Protein AF-A0A9N6Z1G7-F1 (afdb_monomer_lite)

Secondary structure (DSSP, 8-state):
--TTTSS------EEEEE---HHHHHHHHHH-GGGGGG-S-EEEEEE-TT-S-EEEEEE-HHHHHHHTT-S-GGGHHHHHHHHHHHHHHHHHHHHHHHHHTT-

Foldseek 3Di:
DCAPPPPDRPDWDKDKDFDADVVLCVLLVVQPVVLVVLDDKIKMWTDDPPDPDIDIDTDHSLVVCQVVVVTDPVCNVSSVVSVVVVVVVVVVVVVVCVVPVVD

Sequence (103 aa):
MVEGMLGHDDVERTALIVVCHPEIAYDALGIDPTLAGMLPCTTIVYEREGDDRVHVHHVSATKAIRDLGCAPSESSADVEALVEKTGELMTVVWENIEEHGSE

Radius of gyration: 16.68 Å; chains: 1; bounding box: 37×35×43 Å

Structure (mmCIF, N/CA/C/O backbone):
data_AF-A0A9N6Z1G7-F1
#
_entry.id   AF-A0A9N6Z1G7-F1
#
loop_
_atom_site.group_PDB
_atom_site.id
_atom_site.type_symbol
_atom_site.label_atom_id
_atom_sit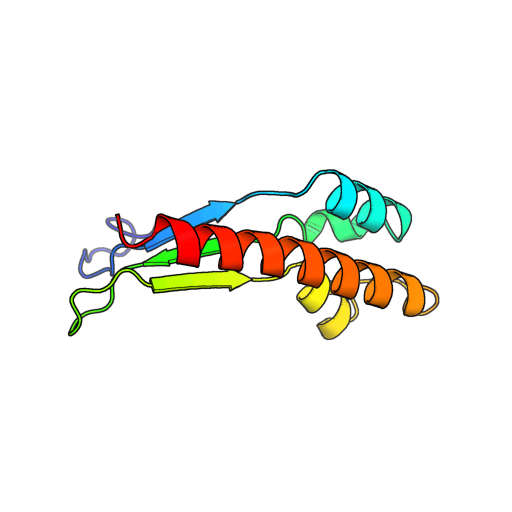e.label_alt_id
_atom_site.label_comp_id
_atom_site.label_asym_id
_atom_site.label_entity_id
_atom_site.label_seq_id
_atom_site.pdbx_PDB_ins_code
_atom_site.Cartn_x
_atom_site.Cartn_y
_atom_site.Cartn_z
_atom_site.occupancy
_atom_site.B_iso_or_equiv
_atom_site.auth_seq_id
_atom_site.auth_comp_id
_atom_site.auth_asym_id
_atom_site.auth_atom_id
_atom_site.pdbx_PDB_model_num
ATOM 1 N N . MET A 1 1 ? -9.187 -9.438 14.682 1.00 65.31 1 MET A N 1
ATOM 2 C CA . MET A 1 1 ? -8.343 -10.337 13.850 1.00 65.31 1 MET A CA 1
ATOM 3 C C . MET A 1 1 ? -7.952 -11.628 14.562 1.00 65.31 1 MET A C 1
ATOM 5 O O . MET A 1 1 ? -7.932 -12.654 13.899 1.00 65.31 1 MET A O 1
ATOM 9 N N . VAL A 1 2 ? -7.647 -11.597 15.865 1.00 80.31 2 VAL A N 1
ATOM 10 C CA . VAL A 1 2 ? -7.180 -12.782 16.620 1.00 80.31 2 VAL A CA 1
ATOM 11 C C . VAL A 1 2 ? -7.988 -13.067 17.898 1.00 80.31 2 VAL A C 1
ATOM 13 O O . VAL A 1 2 ? -7.639 -13.966 18.657 1.00 80.31 2 VAL A O 1
ATOM 16 N N . GLU A 1 3 ? -9.072 -12.319 18.124 1.00 78.50 3 GLU A N 1
ATOM 17 C CA . GLU A 1 3 ? -10.014 -12.533 19.234 1.00 78.50 3 GLU A CA 1
ATOM 18 C C . GLU A 1 3 ? -10.555 -13.970 19.211 1.00 78.50 3 GLU A C 1
ATOM 20 O O . GLU A 1 3 ? -10.847 -14.513 18.139 1.00 78.50 3 GLU A O 1
ATOM 25 N N . GLY A 1 4 ? -10.611 -14.616 20.378 1.00 80.75 4 GLY A N 1
ATOM 26 C CA . GLY A 1 4 ? -11.001 -16.018 20.516 1.00 80.75 4 GLY A CA 1
ATOM 27 C C . GLY A 1 4 ? -10.004 -17.055 19.973 1.00 80.75 4 GLY A C 1
ATOM 28 O O . GLY A 1 4 ? -10.225 -18.250 20.163 1.00 80.75 4 GLY A O 1
ATOM 29 N N . MET A 1 5 ? -8.902 -16.655 19.322 1.00 86.62 5 MET A N 1
ATOM 30 C CA . MET A 1 5 ? -7.911 -17.599 18.771 1.00 86.62 5 MET A CA 1
ATOM 31 C C . MET A 1 5 ? -6.785 -17.942 19.753 1.00 86.62 5 MET A C 1
ATOM 33 O O . MET A 1 5 ? -6.179 -19.006 19.635 1.00 86.62 5 MET A O 1
ATOM 37 N N . LEU A 1 6 ? -6.497 -17.058 20.712 1.00 84.81 6 LEU A N 1
ATOM 38 C CA . LEU A 1 6 ? -5.334 -17.163 21.607 1.00 84.81 6 LEU A CA 1
ATOM 39 C C . LEU A 1 6 ? -5.694 -17.526 23.058 1.00 84.81 6 LEU A C 1
ATOM 41 O O . LEU A 1 6 ? -4.816 -17.595 23.913 1.00 84.81 6 LEU A O 1
ATOM 45 N N . GLY A 1 7 ? -6.972 -17.802 23.341 1.00 83.25 7 GLY A N 1
ATOM 46 C CA . GLY A 1 7 ? -7.445 -18.140 24.690 1.00 83.25 7 GLY A CA 1
ATOM 47 C C . GLY A 1 7 ? -7.545 -16.942 25.642 1.00 83.25 7 GLY A C 1
ATOM 48 O O . GLY A 1 7 ? -7.692 -17.137 26.847 1.00 83.25 7 GLY A O 1
ATOM 49 N N . HIS A 1 8 ? -7.466 -15.726 25.101 1.00 81.75 8 HIS A N 1
ATOM 50 C CA . HIS A 1 8 ? -7.725 -14.462 25.775 1.00 81.75 8 HIS A CA 1
ATOM 51 C C . HIS A 1 8 ? -8.359 -13.486 24.774 1.00 81.75 8 HIS A C 1
ATOM 53 O O . HIS A 1 8 ? -8.118 -13.587 23.567 1.00 81.75 8 HIS A O 1
ATOM 59 N N . ASP A 1 9 ? -9.172 -12.569 25.292 1.00 78.31 9 ASP A N 1
ATOM 60 C CA . ASP A 1 9 ? -9.969 -11.630 24.493 1.00 78.31 9 ASP A CA 1
ATOM 61 C C . ASP A 1 9 ? -9.608 -10.162 24.792 1.00 78.31 9 ASP A C 1
ATOM 63 O O . ASP A 1 9 ? -10.306 -9.244 24.370 1.00 78.31 9 ASP A O 1
ATOM 67 N N . ASP A 1 10 ? -8.497 -9.910 25.494 1.00 80.88 10 ASP A N 1
ATOM 68 C CA . ASP A 1 10 ? -7.896 -8.578 25.640 1.00 80.88 10 ASP A CA 1
ATOM 69 C C . ASP A 1 10 ? -7.124 -8.200 24.369 1.00 80.88 10 ASP A C 1
ATOM 71 O O . ASP A 1 10 ? -5.902 -8.094 24.347 1.00 80.88 10 ASP A O 1
ATOM 75 N N . VAL A 1 11 ? -7.850 -8.043 23.266 1.00 82.69 11 VAL A N 1
ATOM 76 C CA . VAL A 1 11 ? -7.277 -7.594 21.996 1.00 82.69 11 VAL A CA 1
ATOM 77 C C . VAL A 1 11 ? -7.890 -6.269 21.592 1.00 82.69 11 VAL A C 1
ATOM 79 O O . VAL A 1 11 ? -9.114 -6.136 21.544 1.00 82.69 11 VAL A O 1
ATOM 82 N N . GLU A 1 12 ? -7.054 -5.291 21.245 1.00 85.00 12 GLU A N 1
ATOM 83 C CA . GLU A 1 12 ? -7.544 -4.011 20.755 1.00 85.00 12 GLU A CA 1
ATOM 84 C C . GLU A 1 12 ? -8.355 -4.185 19.468 1.00 85.00 12 GLU A C 1
ATOM 86 O O . GLU A 1 12 ? -7.968 -4.895 18.525 1.00 85.00 12 GLU A O 1
ATOM 91 N N . ARG A 1 13 ? -9.494 -3.483 19.408 1.00 88.44 13 ARG A N 1
ATOM 92 C CA . ARG A 1 13 ? -10.363 -3.495 18.234 1.00 88.44 13 ARG A CA 1
ATOM 93 C C . ARG A 1 13 ? -9.580 -2.979 17.038 1.00 88.44 13 ARG A C 1
ATOM 95 O O . ARG A 1 13 ? -9.207 -1.812 16.979 1.00 88.44 13 ARG A O 1
ATOM 102 N N . THR A 1 14 ? -9.346 -3.877 16.089 1.00 91.75 14 THR A N 1
ATOM 103 C CA . THR A 1 14 ? -8.537 -3.620 14.900 1.00 91.75 14 THR A CA 1
ATOM 104 C C . THR A 1 14 ? -9.214 -4.225 13.679 1.00 91.75 14 THR A C 1
ATOM 106 O O . THR A 1 14 ? -9.484 -5.432 13.638 1.00 91.75 14 THR A O 1
ATOM 109 N N . ALA A 1 15 ? -9.431 -3.396 12.663 1.00 93.12 15 ALA A N 1
ATOM 110 C CA . ALA A 1 15 ? -9.884 -3.788 11.339 1.00 93.12 15 ALA A CA 1
ATOM 111 C C . ALA A 1 15 ? -8.753 -3.620 10.314 1.00 93.12 15 ALA A C 1
ATOM 113 O O . ALA A 1 15 ? -7.999 -2.649 10.361 1.00 93.12 15 ALA A O 1
ATOM 114 N N . LEU A 1 16 ? -8.654 -4.564 9.374 1.00 95.81 16 LEU A N 1
ATOM 115 C CA . LEU A 1 16 ? -7.735 -4.510 8.239 1.00 95.81 16 LEU A CA 1
ATOM 116 C C . LEU A 1 16 ? -8.533 -4.242 6.963 1.00 95.81 16 LEU A C 1
ATOM 118 O O . LEU A 1 16 ? -9.402 -5.027 6.588 1.00 95.81 16 LEU A O 1
ATOM 122 N N . ILE A 1 17 ? -8.204 -3.151 6.287 1.00 96.19 17 ILE A N 1
ATOM 123 C CA . ILE A 1 17 ? -8.751 -2.765 4.993 1.00 96.19 17 ILE A CA 1
ATOM 124 C C . ILE A 1 17 ? -7.721 -3.130 3.925 1.00 96.19 17 ILE A C 1
ATOM 126 O O . ILE A 1 17 ? -6.570 -2.694 3.968 1.00 96.19 17 ILE A O 1
ATOM 130 N N . VAL A 1 18 ? -8.149 -3.945 2.965 1.00 96.50 18 VAL A N 1
ATOM 131 C CA . VAL A 1 18 ? -7.321 -4.462 1.871 1.00 96.50 18 VAL A CA 1
ATOM 132 C C . VAL A 1 18 ? -7.904 -3.932 0.567 1.00 96.50 18 VAL A C 1
ATOM 134 O O . VAL A 1 18 ? -8.958 -4.391 0.130 1.00 96.50 18 VAL A O 1
ATOM 137 N N . VAL A 1 19 ? -7.263 -2.922 -0.025 1.00 94.31 19 VAL A N 1
ATOM 138 C CA . VAL A 1 19 ? -7.783 -2.206 -1.202 1.00 94.31 19 VAL A CA 1
ATOM 139 C C . VAL A 1 19 ? -6.647 -1.909 -2.169 1.00 94.31 19 VAL A C 1
ATOM 141 O O . VAL A 1 19 ? -5.566 -1.489 -1.766 1.00 94.31 19 VAL A O 1
ATOM 144 N N . CYS A 1 20 ? -6.903 -2.107 -3.461 1.00 96.31 20 CYS A N 1
ATOM 145 C CA . CYS A 1 20 ? -5.930 -1.869 -4.516 1.00 96.31 20 CYS A CA 1
ATOM 146 C C . CYS A 1 20 ? -6.415 -0.790 -5.479 1.00 96.31 20 CYS A C 1
ATOM 148 O O . CYS A 1 20 ? -7.530 -0.884 -5.993 1.00 96.31 20 CYS A O 1
ATOM 150 N N . HIS A 1 21 ? -5.562 0.190 -5.777 1.00 97.38 21 HIS A N 1
ATOM 151 C CA . HIS A 1 21 ? -5.808 1.087 -6.897 1.00 97.38 21 HIS A CA 1
ATOM 152 C C . HIS A 1 21 ? -5.466 0.353 -8.207 1.00 97.38 21 HIS A C 1
ATOM 154 O O . HIS A 1 21 ? -4.332 -0.116 -8.347 1.00 97.38 21 HIS A O 1
ATOM 160 N N . PRO A 1 22 ? -6.396 0.248 -9.174 1.00 97.75 22 PRO A N 1
ATOM 161 C CA . PRO A 1 22 ? -6.219 -0.606 -10.349 1.00 97.75 22 PRO A CA 1
ATOM 162 C C . PRO A 1 22 ? -5.011 -0.204 -11.196 1.00 97.75 22 PRO A C 1
ATOM 164 O O . PRO A 1 22 ? -4.272 -1.071 -11.650 1.00 97.75 22 PRO A O 1
ATOM 167 N N . GLU A 1 23 ? -4.762 1.096 -11.358 1.00 98.19 23 GLU A N 1
ATOM 168 C CA . GLU A 1 23 ? -3.594 1.557 -12.113 1.00 98.19 23 GLU A CA 1
ATOM 169 C C . GLU A 1 23 ? -2.273 1.250 -11.403 1.00 98.19 23 GLU A C 1
ATOM 171 O O . GLU A 1 23 ? -1.314 0.886 -12.062 1.00 98.19 23 GLU A O 1
ATOM 176 N N . ILE A 1 24 ? -2.225 1.320 -10.066 1.00 98.38 24 ILE A N 1
ATOM 177 C CA . ILE A 1 24 ? -1.006 0.981 -9.313 1.00 98.38 24 ILE A CA 1
ATOM 178 C C . ILE A 1 24 ? -0.697 -0.509 -9.471 1.00 98.38 24 ILE A C 1
ATOM 180 O O . ILE A 1 24 ? 0.454 -0.887 -9.667 1.00 98.38 24 ILE A O 1
ATOM 184 N N . ALA A 1 25 ? -1.727 -1.360 -9.431 1.00 98.31 25 ALA A N 1
ATOM 185 C CA . ALA A 1 25 ? -1.559 -2.785 -9.689 1.00 98.31 25 ALA A CA 1
ATOM 186 C C . ALA A 1 25 ? -1.084 -3.060 -11.117 1.00 98.31 25 ALA A C 1
ATOM 188 O O . ALA A 1 25 ? -0.188 -3.875 -11.318 1.00 98.31 25 ALA A O 1
ATOM 189 N N . TYR A 1 26 ? -1.682 -2.383 -12.097 1.00 98.50 26 TYR A N 1
ATOM 190 C CA . TYR A 1 26 ? -1.309 -2.514 -13.500 1.00 98.50 26 TYR A CA 1
ATOM 191 C C . TYR A 1 26 ? 0.149 -2.103 -13.739 1.00 98.50 26 TYR A C 1
ATOM 193 O O . TYR A 1 26 ? 0.903 -2.864 -14.342 1.00 98.50 26 TYR A O 1
ATOM 201 N N . ASP A 1 27 ? 0.558 -0.951 -13.208 1.00 98.25 27 ASP A N 1
ATOM 202 C CA . ASP A 1 27 ? 1.916 -0.427 -13.350 1.00 98.25 27 ASP A CA 1
ATOM 203 C C . ASP A 1 27 ? 2.938 -1.362 -12.669 1.00 98.25 27 ASP A C 1
ATOM 205 O O . ASP A 1 27 ? 3.956 -1.706 -13.265 1.00 98.25 27 ASP A O 1
ATOM 209 N N . ALA A 1 28 ? 2.633 -1.876 -11.469 1.00 98.44 28 ALA A N 1
ATOM 210 C CA . ALA A 1 28 ? 3.483 -2.847 -10.772 1.00 98.44 28 ALA A CA 1
ATOM 211 C C . ALA A 1 28 ? 3.653 -4.163 -11.551 1.00 98.44 28 ALA A C 1
ATOM 213 O O . ALA A 1 28 ? 4.762 -4.681 -11.662 1.00 98.44 28 ALA A O 1
ATOM 214 N N . LEU A 1 29 ? 2.565 -4.695 -12.118 1.00 98.38 29 LEU A N 1
ATOM 215 C CA . LEU A 1 29 ? 2.604 -5.889 -12.969 1.00 98.38 29 LEU A CA 1
ATOM 216 C C . LEU A 1 29 ? 3.400 -5.659 -14.260 1.00 98.38 29 LEU A C 1
ATOM 218 O O . LEU A 1 29 ? 3.976 -6.607 -14.793 1.00 98.38 29 LEU A O 1
ATOM 222 N N . GLY A 1 30 ? 3.416 -4.420 -14.760 1.00 98.25 30 GLY A N 1
ATOM 223 C CA . GLY A 1 30 ? 4.229 -4.006 -15.901 1.00 98.25 30 GLY A CA 1
ATOM 224 C C . GLY A 1 30 ? 5.732 -4.009 -15.613 1.00 98.25 30 GLY A C 1
ATOM 225 O O . GLY A 1 30 ? 6.509 -4.244 -16.535 1.00 98.25 30 GLY A O 1
ATOM 226 N N . ILE A 1 31 ? 6.129 -3.799 -14.352 1.00 98.19 31 ILE A N 1
ATOM 227 C CA . ILE A 1 31 ? 7.524 -3.899 -13.900 1.00 98.19 31 ILE A CA 1
ATOM 228 C C . ILE A 1 31 ? 7.939 -5.368 -13.791 1.00 98.19 31 ILE A C 1
ATOM 230 O O . ILE A 1 31 ? 8.868 -5.804 -14.465 1.00 98.19 31 ILE A O 1
ATOM 234 N N . ASP A 1 32 ? 7.250 -6.135 -12.943 1.00 97.94 32 ASP A N 1
ATOM 235 C CA . ASP A 1 32 ? 7.498 -7.565 -12.766 1.00 97.94 32 ASP A CA 1
ATOM 236 C C . ASP A 1 32 ? 6.234 -8.253 -12.204 1.00 97.94 32 ASP A C 1
ATOM 238 O O . ASP A 1 32 ? 5.710 -7.834 -11.166 1.00 97.94 32 ASP A O 1
ATOM 242 N N . PRO A 1 33 ? 5.732 -9.338 -12.829 1.00 98.00 33 PRO A N 1
ATOM 243 C CA . PRO A 1 33 ? 4.544 -10.051 -12.355 1.00 98.00 33 PRO A CA 1
ATOM 244 C C . PRO A 1 33 ? 4.633 -10.565 -10.912 1.00 98.00 33 PRO A C 1
ATOM 246 O O . PRO A 1 33 ? 3.606 -10.728 -10.252 1.00 98.00 33 PRO A O 1
ATOM 249 N N . THR A 1 34 ? 5.836 -10.834 -10.401 1.00 97.81 34 THR A N 1
ATOM 250 C CA . THR A 1 34 ? 6.051 -11.305 -9.025 1.00 97.81 34 THR A CA 1
ATOM 251 C C . THR A 1 34 ? 5.708 -10.244 -7.982 1.00 97.81 34 THR A C 1
ATOM 253 O O . THR A 1 34 ? 5.327 -10.598 -6.863 1.00 97.81 34 THR A O 1
ATOM 256 N N . LEU A 1 35 ? 5.709 -8.957 -8.355 1.00 98.12 35 LEU A N 1
ATOM 257 C CA . LEU A 1 35 ? 5.291 -7.864 -7.474 1.00 98.12 35 LEU A CA 1
ATOM 258 C C . LEU A 1 35 ? 3.808 -7.946 -7.089 1.00 98.12 35 LEU A C 1
ATOM 260 O O . LEU A 1 35 ? 3.417 -7.384 -6.068 1.00 98.12 35 LEU A O 1
ATOM 264 N N . ALA A 1 36 ? 2.992 -8.715 -7.821 1.00 97.19 36 ALA A N 1
ATOM 265 C CA . ALA A 1 36 ? 1.613 -9.013 -7.435 1.00 97.19 36 ALA A CA 1
ATOM 266 C C . ALA A 1 36 ? 1.508 -9.631 -6.032 1.00 97.19 36 ALA A C 1
ATOM 268 O O . ALA A 1 36 ? 0.523 -9.399 -5.338 1.00 97.19 36 ALA A O 1
ATOM 269 N N . GLY A 1 37 ? 2.527 -10.385 -5.597 1.00 97.12 37 GLY A N 1
ATOM 270 C CA . GLY A 1 37 ? 2.571 -10.984 -4.260 1.00 97.12 37 GLY A CA 1
ATOM 271 C C . GLY A 1 37 ? 2.741 -9.973 -3.122 1.00 97.12 37 GLY A C 1
ATOM 272 O O . GLY A 1 37 ? 2.491 -10.316 -1.971 1.00 97.12 37 GLY A O 1
ATOM 273 N N . MET A 1 38 ? 3.142 -8.738 -3.436 1.00 97.38 38 MET A N 1
ATOM 274 C CA . MET A 1 38 ? 3.281 -7.639 -2.475 1.00 97.38 38 MET A CA 1
ATOM 275 C C . MET A 1 38 ? 2.042 -6.739 -2.429 1.00 97.38 38 MET A C 1
ATOM 277 O O . MET A 1 38 ? 1.930 -5.885 -1.551 1.00 97.38 38 MET A O 1
ATOM 281 N N . LEU A 1 39 ? 1.123 -6.903 -3.382 1.00 97.38 39 LEU A N 1
ATOM 282 C CA . LEU A 1 39 ? -0.108 -6.134 -3.474 1.00 97.38 39 LEU A CA 1
ATOM 283 C C . LEU A 1 39 ? -1.255 -6.834 -2.722 1.00 97.38 39 LEU A C 1
ATOM 285 O O . LEU A 1 39 ? -1.275 -8.060 -2.611 1.00 97.38 39 LEU A O 1
ATOM 289 N N . PRO A 1 40 ? -2.269 -6.079 -2.273 1.00 97.62 40 PRO A N 1
ATOM 290 C CA . PRO A 1 40 ? -2.396 -4.629 -2.383 1.00 97.62 40 PRO A CA 1
ATOM 291 C C . PRO A 1 40 ? -1.820 -3.892 -1.167 1.00 97.62 40 PRO A C 1
ATOM 293 O O . PRO A 1 40 ? -1.381 -4.504 -0.197 1.00 97.62 40 PRO A O 1
ATOM 296 N N . CYS A 1 41 ? -1.859 -2.558 -1.196 1.00 97.81 41 CYS A N 1
ATOM 297 C CA . CYS A 1 41 ? -1.639 -1.781 0.018 1.00 97.81 41 CYS A CA 1
ATOM 298 C C . CYS A 1 41 ? -2.682 -2.154 1.083 1.00 97.81 41 CYS A C 1
ATOM 300 O O . CYS A 1 41 ? -3.831 -2.486 0.772 1.00 97.81 41 CYS A O 1
ATOM 302 N N . THR A 1 42 ? -2.287 -2.060 2.347 1.00 97.69 42 THR A N 1
ATOM 303 C CA . THR A 1 42 ? -3.182 -2.318 3.473 1.00 97.69 42 THR A CA 1
ATOM 304 C C . THR A 1 42 ? -3.337 -1.069 4.318 1.00 97.69 42 THR A C 1
ATOM 306 O O . THR A 1 42 ? -2.415 -0.268 4.444 1.00 97.69 42 THR A O 1
ATOM 309 N N . THR A 1 43 ? -4.513 -0.891 4.902 1.00 97.25 43 THR A N 1
ATOM 310 C CA . THR A 1 43 ? -4.776 0.173 5.866 1.00 97.25 43 THR A CA 1
ATOM 311 C C . THR A 1 43 ? -5.417 -0.454 7.090 1.00 97.25 43 THR A C 1
ATOM 313 O O . THR A 1 43 ? -6.392 -1.188 6.964 1.00 97.25 43 THR A O 1
ATOM 316 N N . ILE A 1 44 ? -4.885 -0.189 8.276 1.00 96.12 44 ILE A N 1
ATOM 317 C CA . ILE A 1 44 ? -5.506 -0.610 9.531 1.00 96.12 44 ILE A CA 1
ATOM 318 C C . ILE A 1 44 ? -6.288 0.544 10.144 1.00 96.12 44 ILE A C 1
ATOM 320 O O . ILE A 1 44 ? -5.858 1.696 10.076 1.00 96.12 44 ILE A O 1
ATOM 324 N N . VAL A 1 45 ? -7.420 0.211 10.756 1.00 95.12 45 VAL A N 1
ATOM 325 C CA . VAL A 1 45 ? -8.231 1.111 11.579 1.00 95.12 45 VAL A CA 1
ATOM 326 C C . VAL A 1 45 ? -8.337 0.480 12.956 1.00 95.12 45 VAL A C 1
ATOM 328 O O . VAL A 1 45 ? -8.732 -0.683 13.056 1.00 95.12 45 VAL A O 1
ATOM 331 N N . TYR A 1 46 ? -7.939 1.199 14.000 1.00 94.06 46 TYR A N 1
ATOM 332 C CA . TYR A 1 46 ? -7.850 0.622 15.336 1.00 94.06 46 TYR A CA 1
ATOM 333 C C . TYR A 1 46 ? -8.082 1.641 16.452 1.00 94.06 46 TYR A C 1
ATOM 335 O O . TYR A 1 46 ? -7.883 2.843 16.278 1.00 94.06 46 TYR A O 1
ATOM 343 N N . GLU A 1 47 ? -8.501 1.133 17.606 1.00 92.75 47 GLU A N 1
ATOM 344 C CA . GLU A 1 47 ? -8.623 1.881 18.861 1.00 92.75 47 GLU A CA 1
ATOM 345 C C . GLU A 1 47 ? -7.368 1.651 19.720 1.00 92.75 47 GLU A C 1
ATOM 347 O O . GLU A 1 47 ? -6.726 0.603 19.624 1.00 92.75 47 GLU A O 1
ATOM 352 N N . ARG A 1 48 ? -7.004 2.622 20.565 1.00 90.75 48 ARG A N 1
ATOM 353 C CA . ARG A 1 48 ? -5.938 2.463 21.567 1.00 90.75 48 ARG A CA 1
ATOM 354 C C . ARG A 1 48 ? -6.508 2.627 22.961 1.00 90.75 48 ARG A C 1
ATOM 356 O O . ARG A 1 48 ? -7.282 3.544 23.214 1.00 90.75 48 ARG A O 1
ATOM 363 N N . GLU A 1 49 ? -6.066 1.785 23.889 1.00 88.12 49 GLU A N 1
ATOM 364 C CA . GLU A 1 49 ? -6.366 2.012 25.296 1.00 88.12 49 GLU A CA 1
ATOM 365 C C . GLU A 1 49 ? -5.769 3.359 25.743 1.00 88.12 49 GLU A C 1
ATOM 367 O O . GLU A 1 49 ? -4.594 3.650 25.509 1.00 88.12 49 GLU A O 1
ATOM 372 N N . GLY A 1 50 ? -6.587 4.196 26.380 1.00 87.38 50 GLY A N 1
ATOM 373 C CA . GLY A 1 50 ? -6.155 5.486 26.919 1.00 87.38 50 GLY A CA 1
ATOM 374 C C . GLY A 1 50 ? -6.441 6.707 26.041 1.00 87.38 50 GLY A C 1
ATOM 375 O O . GLY A 1 50 ? -6.173 7.820 26.498 1.00 87.38 50 GLY A O 1
ATOM 376 N N . ASP A 1 51 ? -7.025 6.552 24.847 1.00 92.00 51 ASP A N 1
ATOM 377 C CA . ASP A 1 51 ? -7.642 7.669 24.121 1.00 92.00 51 ASP A CA 1
ATOM 378 C C . ASP A 1 51 ? -9.006 7.313 23.506 1.00 92.00 51 ASP A C 1
ATOM 380 O O . ASP A 1 51 ? -9.354 6.148 23.348 1.00 92.00 51 ASP A O 1
ATOM 384 N N . ASP A 1 52 ? -9.806 8.346 23.228 1.00 89.88 52 ASP A N 1
ATOM 385 C CA . ASP A 1 52 ? -11.145 8.240 22.626 1.00 89.88 52 ASP A CA 1
ATOM 386 C C . ASP A 1 52 ? -11.085 8.549 21.119 1.00 89.88 52 ASP A C 1
ATOM 388 O O . ASP A 1 52 ? -11.906 9.289 20.576 1.00 89.88 52 ASP A O 1
ATOM 392 N N . ARG A 1 53 ? -10.020 8.095 20.441 1.00 90.50 53 ARG A N 1
ATOM 393 C CA . ARG A 1 53 ? -9.796 8.347 19.012 1.00 90.50 53 ARG A CA 1
ATOM 394 C C . ARG A 1 53 ? -9.746 7.044 18.230 1.00 90.50 53 ARG A C 1
ATOM 396 O O . ARG A 1 53 ? -9.260 6.015 18.693 1.00 90.50 53 ARG A O 1
ATOM 403 N N . VAL A 1 54 ? -10.176 7.133 16.976 1.00 91.50 54 VAL A N 1
ATOM 404 C CA . VAL A 1 54 ? -9.910 6.108 15.968 1.00 91.50 54 VAL A CA 1
ATOM 405 C C . VAL A 1 54 ? -8.601 6.452 15.269 1.00 91.50 54 VAL A C 1
ATOM 407 O O . VAL A 1 54 ? -8.413 7.569 14.786 1.00 91.50 54 VAL A O 1
ATOM 410 N N . HIS A 1 55 ? -7.692 5.486 15.212 1.00 93.62 55 HIS A N 1
ATOM 411 C CA . HIS A 1 55 ? -6.399 5.618 14.552 1.00 93.62 55 HIS A CA 1
ATOM 412 C C . HIS A 1 55 ? -6.442 4.908 13.208 1.00 93.62 55 HIS A C 1
ATOM 414 O O . HIS A 1 55 ? -6.996 3.814 13.088 1.00 93.62 55 HIS A O 1
ATOM 420 N N . VAL A 1 56 ? -5.820 5.512 12.200 1.00 94.88 56 VAL A N 1
ATOM 421 C CA . VAL A 1 56 ? -5.717 4.938 10.857 1.00 94.88 56 VAL A CA 1
ATOM 422 C C . VAL A 1 56 ? -4.251 4.900 10.454 1.00 94.88 56 VAL A C 1
ATOM 424 O O . VAL A 1 56 ? -3.525 5.878 10.629 1.00 94.88 56 VAL A O 1
ATOM 427 N N . HIS A 1 57 ? -3.797 3.771 9.916 1.00 95.56 57 HIS A N 1
ATOM 428 C CA . HIS A 1 57 ? -2.431 3.629 9.424 1.00 95.56 57 HIS A CA 1
ATOM 429 C C . HIS A 1 57 ? -2.407 2.892 8.090 1.00 95.56 57 HIS A C 1
ATOM 431 O O . HIS A 1 57 ? -2.860 1.755 7.994 1.00 95.56 57 HIS A O 1
ATOM 437 N N . HIS A 1 58 ? -1.854 3.541 7.069 1.00 97.12 58 HIS A N 1
ATOM 438 C CA . HIS A 1 58 ? -1.672 2.972 5.739 1.00 97.12 58 HIS A CA 1
ATOM 439 C C . HIS A 1 58 ? -0.255 2.430 5.556 1.00 97.12 58 HIS A C 1
ATOM 441 O O . HIS A 1 58 ? 0.727 3.152 5.741 1.00 97.12 58 HIS A O 1
ATOM 447 N N . VAL A 1 59 ? -0.161 1.189 5.094 1.00 97.75 59 VAL A N 1
ATOM 448 C CA . VAL A 1 59 ? 1.069 0.550 4.642 1.00 97.75 59 VAL A CA 1
ATOM 449 C C . VAL A 1 59 ? 1.099 0.584 3.118 1.00 97.75 59 VAL A C 1
ATOM 451 O O . VAL A 1 59 ? 0.339 -0.106 2.433 1.00 97.75 59 VAL A O 1
ATOM 454 N N . SER A 1 60 ? 2.017 1.386 2.583 1.00 98.00 60 SER A N 1
ATOM 455 C CA . SER A 1 60 ? 2.260 1.472 1.145 1.00 98.00 60 SER A CA 1
ATOM 456 C C . SER A 1 60 ? 3.058 0.255 0.674 1.00 98.00 60 SER A C 1
ATOM 458 O O . SER A 1 60 ? 4.252 0.132 0.959 1.00 98.00 60 SER A O 1
ATOM 460 N N . ALA A 1 61 ? 2.405 -0.625 -0.087 1.00 98.06 61 ALA A N 1
ATOM 461 C CA . ALA A 1 61 ? 3.053 -1.773 -0.718 1.00 98.06 61 ALA A CA 1
ATOM 462 C C . ALA A 1 61 ? 4.174 -1.344 -1.676 1.00 98.06 61 ALA A C 1
ATOM 464 O O . ALA A 1 61 ? 5.201 -2.004 -1.760 1.00 98.06 61 ALA A O 1
ATOM 465 N N . THR A 1 62 ? 4.018 -0.211 -2.362 1.00 98.25 62 THR A N 1
ATOM 466 C CA . THR A 1 62 ? 4.997 0.285 -3.340 1.00 98.25 62 THR A CA 1
ATOM 467 C C . THR A 1 62 ? 6.269 0.794 -2.667 1.00 98.25 62 THR A C 1
ATOM 469 O O . THR A 1 62 ? 7.367 0.464 -3.114 1.00 98.25 62 THR A O 1
ATOM 472 N N . LYS A 1 63 ? 6.155 1.486 -1.522 1.00 98.44 63 LYS A N 1
ATOM 473 C CA . LYS A 1 63 ? 7.322 1.808 -0.682 1.00 98.44 63 LYS A CA 1
ATOM 474 C C . LYS A 1 63 ? 8.000 0.540 -0.165 1.00 98.44 63 LYS A C 1
ATOM 476 O O . LYS A 1 63 ? 9.220 0.457 -0.216 1.00 98.44 63 LYS A O 1
ATOM 481 N N . ALA A 1 64 ? 7.228 -0.467 0.256 1.00 98.31 64 ALA A N 1
ATOM 482 C CA . ALA A 1 64 ? 7.787 -1.748 0.691 1.00 98.31 64 ALA A CA 1
ATOM 483 C C . ALA A 1 64 ? 8.525 -2.486 -0.442 1.00 98.31 64 ALA A C 1
ATOM 485 O O . ALA A 1 64 ? 9.617 -2.991 -0.210 1.00 98.31 64 ALA A O 1
ATOM 486 N N . ILE A 1 65 ? 7.980 -2.505 -1.666 1.00 98.38 65 ILE A N 1
ATOM 487 C CA . ILE A 1 65 ? 8.633 -3.083 -2.856 1.00 98.38 65 ILE A CA 1
ATOM 488 C C . ILE A 1 65 ? 10.012 -2.456 -3.077 1.00 98.38 65 ILE A C 1
ATOM 490 O O . ILE A 1 65 ? 10.986 -3.184 -3.280 1.00 98.38 65 ILE A O 1
ATOM 494 N N . ARG A 1 66 ? 10.102 -1.121 -3.010 1.00 98.19 66 ARG A N 1
ATOM 495 C CA . ARG A 1 66 ? 11.372 -0.397 -3.124 1.00 98.19 66 ARG A CA 1
ATOM 496 C C . ARG A 1 66 ? 12.317 -0.742 -1.976 1.00 98.19 66 ARG A C 1
ATOM 498 O O . ARG A 1 66 ? 13.445 -1.157 -2.219 1.00 98.19 66 ARG A O 1
ATOM 505 N N . ASP A 1 67 ? 11.860 -0.567 -0.738 1.00 98.12 67 ASP A N 1
ATOM 506 C CA . ASP A 1 67 ? 12.710 -0.646 0.456 1.00 98.12 67 ASP A CA 1
ATOM 507 C C . ASP A 1 67 ? 13.247 -2.068 0.690 1.00 98.12 67 ASP A C 1
ATOM 509 O O . ASP A 1 67 ? 14.352 -2.241 1.204 1.00 98.12 67 ASP A O 1
ATOM 513 N N . LEU A 1 68 ? 12.489 -3.091 0.282 1.00 97.69 68 LEU A N 1
ATOM 514 C CA . LEU A 1 68 ? 12.896 -4.496 0.339 1.00 97.69 68 LEU A CA 1
ATOM 515 C C . LEU A 1 68 ? 13.676 -4.956 -0.903 1.00 97.69 68 LEU A C 1
ATOM 517 O O . LEU A 1 68 ? 14.211 -6.064 -0.896 1.00 97.69 68 LEU A O 1
ATOM 521 N N . GLY A 1 69 ? 13.741 -4.140 -1.961 1.00 97.06 69 GLY A N 1
ATOM 522 C CA . GLY A 1 69 ? 14.397 -4.499 -3.219 1.00 97.06 69 GLY A CA 1
ATOM 5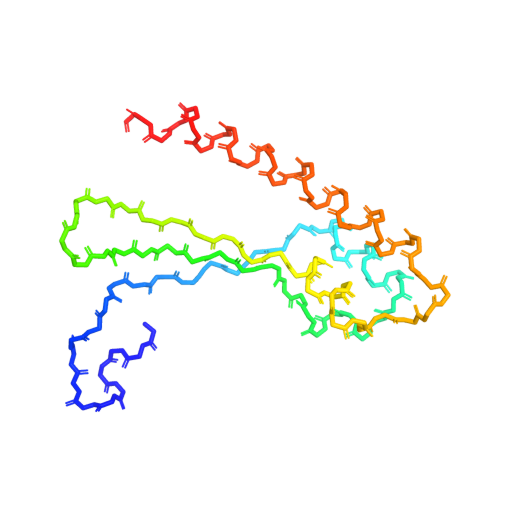23 C C . GLY A 1 69 ? 13.719 -5.669 -3.938 1.00 97.06 69 GLY A C 1
ATOM 524 O O . GLY A 1 69 ? 14.402 -6.551 -4.451 1.00 97.06 69 GLY A O 1
ATOM 525 N N . CYS A 1 70 ? 12.382 -5.712 -3.940 1.00 97.12 70 CYS A N 1
ATOM 526 C CA . CYS A 1 70 ? 11.615 -6.821 -4.523 1.00 97.12 70 CYS A CA 1
ATOM 527 C C . CYS A 1 70 ? 11.562 -6.806 -6.058 1.00 97.12 70 CYS A C 1
ATOM 529 O O . CYS A 1 70 ? 11.169 -7.805 -6.652 1.00 97.12 70 CYS A O 1
ATOM 531 N N . ALA A 1 71 ? 11.906 -5.683 -6.689 1.00 97.38 71 ALA A N 1
ATOM 532 C CA . ALA A 1 71 ? 11.892 -5.526 -8.140 1.00 97.38 71 ALA A CA 1
ATOM 533 C C . ALA A 1 71 ? 13.280 -5.784 -8.761 1.00 97.38 71 ALA A C 1
ATOM 535 O O . ALA A 1 71 ? 14.294 -5.661 -8.063 1.00 97.38 71 ALA A O 1
ATOM 536 N N . PRO A 1 72 ? 13.350 -6.081 -10.074 1.00 96.12 72 PRO A N 1
ATOM 537 C CA . PRO A 1 72 ? 14.608 -6.121 -10.817 1.00 96.12 72 PRO A CA 1
ATOM 538 C C . PRO A 1 72 ? 15.412 -4.822 -10.657 1.00 96.12 72 PRO A C 1
ATOM 540 O O . PRO A 1 72 ? 14.851 -3.728 -10.559 1.00 96.12 72 PRO A O 1
ATOM 543 N N . SER A 1 73 ? 16.742 -4.925 -10.618 1.00 94.12 73 SER A N 1
ATOM 544 C CA . SER A 1 73 ? 17.614 -3.783 -10.303 1.00 94.12 73 SER A CA 1
ATOM 545 C C . SER A 1 73 ? 17.604 -2.701 -11.387 1.00 94.12 73 SER A C 1
ATOM 547 O O . SER A 1 73 ? 17.795 -1.522 -11.088 1.00 94.12 73 SER A O 1
ATOM 549 N N . GLU A 1 74 ? 17.333 -3.079 -12.634 1.00 96.69 74 GLU A N 1
ATOM 550 C CA . GLU A 1 74 ? 17.156 -2.184 -13.776 1.00 96.69 74 GLU A CA 1
ATOM 551 C C . GLU A 1 74 ? 15.863 -1.357 -13.709 1.00 96.69 74 GLU A C 1
ATOM 553 O O . GLU A 1 74 ? 15.796 -0.290 -14.317 1.00 96.69 74 GLU A O 1
ATOM 558 N N . SER A 1 75 ? 14.871 -1.802 -12.934 1.00 97.50 75 SER A N 1
ATOM 559 C CA . SER A 1 75 ? 13.555 -1.165 -12.812 1.00 97.50 75 SER A CA 1
ATOM 560 C C . SER A 1 75 ? 13.478 -0.133 -11.685 1.00 97.50 75 SER A C 1
ATOM 562 O O . SER A 1 75 ? 12.390 0.309 -11.324 1.00 97.50 75 SER A O 1
ATOM 564 N N . SER A 1 76 ? 14.614 0.282 -11.112 1.00 97.00 76 SER A N 1
ATOM 565 C CA . SER A 1 76 ? 14.635 1.235 -9.993 1.00 97.00 76 SER A CA 1
ATOM 566 C C . SER A 1 76 ? 13.885 2.534 -10.305 1.00 97.00 76 SER A C 1
ATOM 568 O O . SER A 1 76 ? 13.208 3.054 -9.425 1.00 97.00 76 SER A O 1
ATOM 570 N N . ALA A 1 77 ? 13.977 3.051 -11.534 1.00 98.12 77 ALA A N 1
ATOM 571 C CA . ALA A 1 77 ? 13.271 4.271 -11.926 1.00 98.12 77 ALA A CA 1
ATOM 572 C C . ALA A 1 77 ? 11.747 4.069 -11.989 1.00 98.12 77 ALA A C 1
ATOM 574 O O . ALA A 1 77 ? 10.998 4.914 -11.503 1.00 98.12 77 ALA A O 1
ATOM 575 N N . ASP A 1 78 ? 11.293 2.934 -12.527 1.00 98.38 78 ASP A N 1
ATOM 576 C CA . ASP A 1 78 ? 9.867 2.604 -12.621 1.00 98.38 78 ASP A CA 1
ATOM 577 C C . ASP A 1 78 ? 9.256 2.387 -11.230 1.00 98.38 78 ASP A C 1
ATOM 579 O O . ASP A 1 78 ? 8.137 2.818 -10.958 1.00 98.38 78 ASP A O 1
ATOM 583 N N . VAL A 1 79 ? 10.014 1.774 -10.314 1.00 98.50 79 VAL A N 1
ATOM 584 C CA . VAL A 1 79 ? 9.602 1.604 -8.915 1.00 98.50 79 VAL A CA 1
ATOM 585 C C . VAL A 1 79 ? 9.488 2.950 -8.196 1.00 98.50 79 VAL A C 1
ATOM 587 O O . VAL A 1 79 ? 8.518 3.154 -7.469 1.00 98.50 79 VAL A O 1
ATOM 590 N N . GLU A 1 80 ? 10.421 3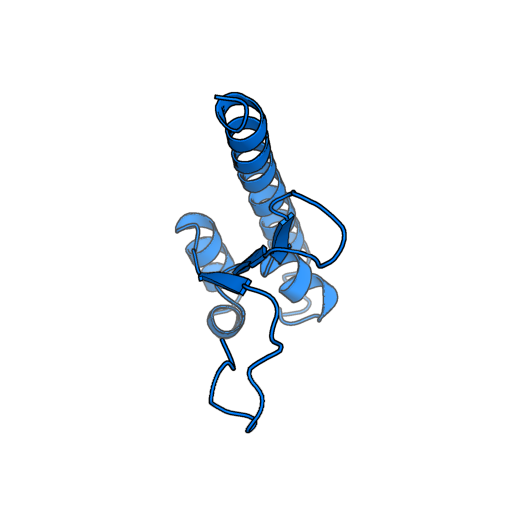.885 -8.394 1.00 98.62 80 GLU A N 1
ATOM 591 C CA . GLU A 1 80 ? 10.292 5.228 -7.805 1.00 98.62 80 GLU A CA 1
ATOM 592 C C . GLU A 1 80 ? 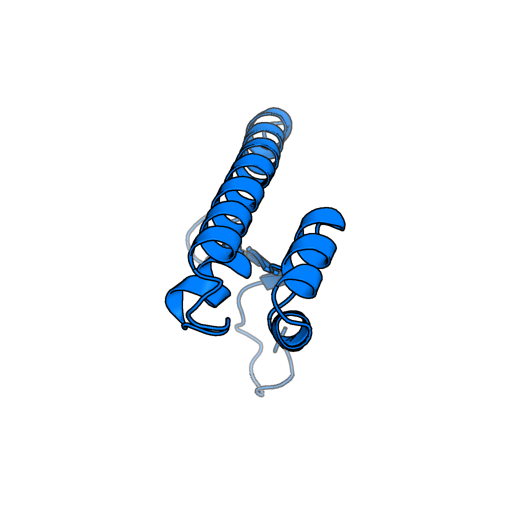9.068 5.971 -8.353 1.00 98.62 80 GLU A C 1
ATOM 594 O O . GLU A 1 80 ? 8.309 6.542 -7.570 1.00 98.62 80 GLU A O 1
ATOM 599 N N . ALA A 1 81 ? 8.806 5.890 -9.662 1.00 98.56 81 ALA A N 1
ATOM 600 C CA . ALA A 1 81 ? 7.603 6.472 -10.262 1.00 98.56 81 ALA A CA 1
ATOM 601 C C . ALA A 1 81 ? 6.316 5.850 -9.687 1.00 98.56 81 ALA A C 1
ATOM 603 O O . ALA A 1 81 ? 5.339 6.548 -9.408 1.00 98.56 81 ALA A O 1
ATOM 604 N N . LEU A 1 82 ? 6.322 4.535 -9.444 1.00 98.31 82 LEU A N 1
ATOM 605 C CA . LEU A 1 82 ? 5.218 3.827 -8.802 1.00 98.31 82 LEU A CA 1
ATOM 606 C C . LEU A 1 82 ? 4.992 4.302 -7.355 1.00 98.31 82 LEU A C 1
ATOM 608 O O . LEU A 1 82 ? 3.846 4.473 -6.923 1.00 98.31 82 LEU A O 1
ATOM 612 N N . VAL A 1 83 ? 6.070 4.523 -6.595 1.00 98.62 83 VAL A N 1
ATOM 613 C CA . VAL A 1 83 ? 6.011 5.069 -5.231 1.00 98.62 83 VAL A CA 1
ATOM 614 C C . VAL A 1 83 ? 5.467 6.494 -5.230 1.00 98.62 83 VAL A C 1
ATOM 616 O O . VAL A 1 83 ? 4.590 6.796 -4.418 1.00 98.62 83 VAL A O 1
ATOM 619 N N . GLU A 1 84 ? 5.958 7.347 -6.128 1.00 98.69 84 GLU A N 1
ATOM 620 C CA . GLU A 1 84 ? 5.519 8.736 -6.280 1.00 98.69 84 GLU A CA 1
ATOM 621 C C . GLU A 1 84 ? 4.020 8.799 -6.589 1.00 98.69 84 GLU A C 1
ATOM 623 O O . GLU A 1 84 ? 3.259 9.357 -5.796 1.00 98.69 84 GLU A O 1
ATOM 628 N N . LYS A 1 85 ? 3.571 8.093 -7.635 1.00 98.50 85 LYS A N 1
ATOM 629 C CA . LYS A 1 85 ? 2.154 8.0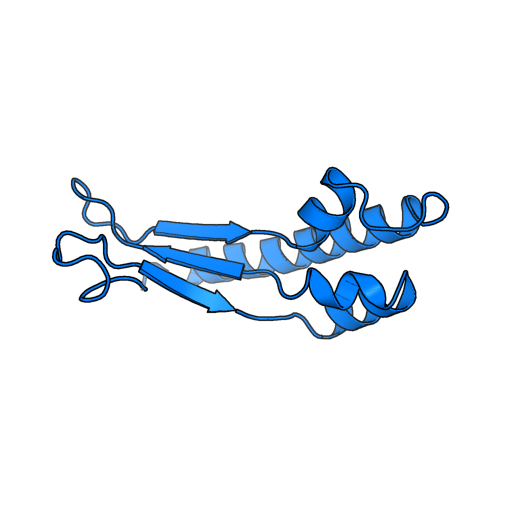06 -8.021 1.00 98.50 85 LYS A CA 1
ATOM 630 C C . LYS A 1 85 ? 1.267 7.490 -6.884 1.00 98.50 85 LYS A C 1
ATOM 632 O O . LYS A 1 85 ? 0.178 8.009 -6.645 1.00 98.50 85 LYS A O 1
ATOM 637 N N . THR A 1 86 ? 1.720 6.470 -6.147 1.00 98.38 86 THR A N 1
ATOM 638 C CA . THR A 1 86 ? 0.979 5.969 -4.972 1.00 98.38 86 THR A CA 1
ATOM 639 C C . THR A 1 86 ? 0.869 7.040 -3.887 1.00 98.38 86 THR A C 1
ATOM 641 O O . THR A 1 86 ? -0.174 7.165 -3.248 1.00 98.38 86 THR A O 1
ATOM 644 N N . GLY A 1 87 ? 1.944 7.800 -3.664 1.00 98.06 87 GLY A N 1
ATOM 645 C CA . GLY A 1 87 ? 1.982 8.902 -2.709 1.00 98.06 87 GLY A CA 1
ATOM 646 C C . GLY A 1 87 ? 0.985 10.003 -3.055 1.00 98.06 87 GLY A C 1
ATOM 647 O O . GLY A 1 87 ? 0.218 10.400 -2.185 1.00 98.06 87 GLY A O 1
ATOM 648 N N . GLU A 1 88 ? 0.943 10.434 -4.317 1.00 98.38 88 GLU A N 1
ATOM 649 C CA . GLU A 1 88 ? -0.007 11.442 -4.809 1.00 98.38 88 GLU A CA 1
ATOM 650 C C . GLU A 1 88 ? -1.464 11.014 -4.589 1.00 98.38 88 GLU A C 1
ATOM 652 O O . GLU A 1 88 ? -2.261 11.773 -4.037 1.00 98.38 88 GLU A O 1
ATOM 657 N N . LEU A 1 89 ? -1.806 9.770 -4.937 1.00 97.75 89 LEU A N 1
ATOM 658 C CA . LEU A 1 89 ? -3.151 9.228 -4.723 1.00 97.75 89 LEU A CA 1
ATOM 659 C C . LEU A 1 89 ? -3.510 9.142 -3.234 1.00 97.75 89 LEU A C 1
ATOM 661 O O . LEU A 1 89 ? -4.645 9.422 -2.852 1.00 97.75 89 LEU A O 1
ATOM 665 N N . MET A 1 90 ? -2.555 8.773 -2.378 1.00 96.88 90 MET A N 1
ATOM 666 C CA . MET A 1 90 ? -2.791 8.734 -0.936 1.00 96.88 90 MET A CA 1
ATOM 667 C C . MET A 1 90 ? -2.928 10.126 -0.320 1.00 96.88 90 MET A C 1
ATOM 669 O O . MET A 1 90 ? -3.692 10.264 0.629 1.00 96.88 90 MET A O 1
ATOM 673 N N . THR A 1 91 ? -2.256 11.152 -0.852 1.00 97.75 91 THR A N 1
ATOM 674 C CA . THR A 1 91 ? -2.498 12.548 -0.451 1.00 97.75 91 THR A CA 1
ATOM 675 C C . THR A 1 91 ? -3.962 12.915 -0.670 1.00 97.75 91 THR A C 1
ATOM 677 O O . THR A 1 91 ? -4.605 13.372 0.268 1.00 97.75 91 THR A O 1
ATOM 680 N N . VAL A 1 92 ? -4.526 12.589 -1.841 1.00 96.88 92 VAL A N 1
ATOM 681 C CA . VAL A 1 92 ? -5.955 12.811 -2.124 1.00 96.88 92 VAL A CA 1
ATOM 682 C C . VAL A 1 92 ? -6.842 12.076 -1.113 1.00 96.88 92 VAL A C 1
ATOM 684 O O . VAL A 1 92 ? -7.807 12.646 -0.610 1.00 96.88 92 VAL A O 1
ATOM 687 N N . VAL A 1 93 ? -6.526 10.820 -0.778 1.00 95.25 93 VAL A N 1
ATOM 688 C CA . VAL A 1 93 ? -7.281 10.055 0.232 1.00 95.25 93 VAL A CA 1
ATOM 689 C C . VAL A 1 93 ? -7.254 10.746 1.597 1.00 95.25 93 VAL A C 1
ATOM 691 O O . VAL A 1 93 ? -8.299 10.850 2.236 1.00 95.25 93 VAL A O 1
ATOM 694 N N . TRP A 1 94 ? -6.092 11.225 2.045 1.00 95.25 94 TRP A N 1
ATOM 695 C CA . TRP A 1 94 ? -5.974 11.897 3.340 1.00 95.25 94 TRP A CA 1
ATOM 696 C C . TRP A 1 94 ? -6.680 13.245 3.368 1.00 95.25 94 TRP A C 1
ATOM 698 O O . TRP A 1 94 ? -7.401 13.506 4.324 1.00 95.25 94 TRP A O 1
ATOM 708 N N . GLU A 1 95 ? -6.560 14.041 2.307 1.00 96.44 95 GLU A N 1
ATOM 709 C CA . GLU A 1 95 ? -7.290 15.305 2.172 1.00 96.44 95 GLU A CA 1
ATOM 710 C C . GLU A 1 95 ? -8.810 15.081 2.259 1.00 96.44 95 GLU A C 1
ATOM 712 O O . GLU A 1 95 ? -9.488 15.779 3.006 1.00 96.44 95 GLU A O 1
ATOM 717 N N . ASN A 1 96 ? -9.340 14.044 1.594 1.00 95.06 96 ASN A N 1
ATOM 718 C CA . ASN A 1 96 ? -10.762 13.683 1.691 1.00 95.06 96 ASN A CA 1
ATOM 719 C C . ASN A 1 96 ? -11.164 13.248 3.112 1.00 95.06 96 ASN A C 1
ATOM 721 O O . ASN A 1 96 ? -12.253 13.573 3.581 1.00 95.06 96 ASN A O 1
ATOM 725 N N . ILE A 1 97 ? -10.310 12.488 3.805 1.00 92.38 97 ILE A N 1
ATOM 726 C CA . ILE A 1 97 ? -10.581 12.065 5.187 1.00 92.38 97 ILE A CA 1
ATOM 727 C C . ILE A 1 97 ? -10.574 13.268 6.133 1.00 92.38 97 ILE A C 1
ATOM 729 O O . ILE A 1 97 ? -11.417 1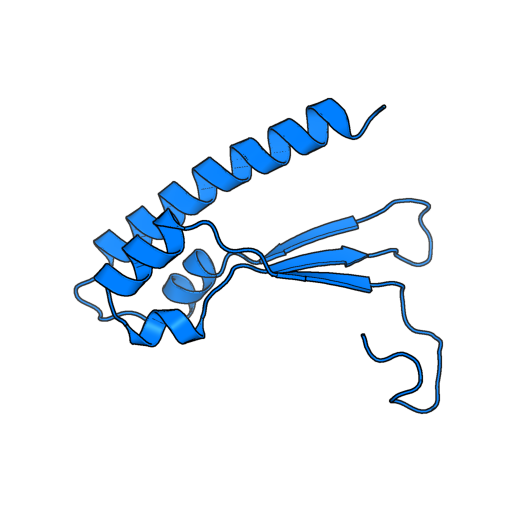3.339 7.020 1.00 92.38 97 ILE A O 1
ATOM 733 N N . GLU A 1 98 ? -9.649 14.209 5.961 1.00 91.94 98 GLU A N 1
ATOM 734 C CA . GLU A 1 98 ? -9.587 15.428 6.771 1.00 91.94 98 GLU A CA 1
ATOM 735 C C . GLU A 1 98 ? -10.788 16.348 6.511 1.00 91.94 98 GLU A C 1
ATOM 737 O O . GLU A 1 98 ? -11.339 16.906 7.460 1.00 91.94 98 GLU A O 1
ATOM 742 N N . GLU A 1 99 ? -11.231 16.461 5.255 1.00 94.62 99 GLU A N 1
ATOM 743 C CA . GLU A 1 99 ? -12.403 17.253 4.867 1.00 94.62 99 GLU A CA 1
ATOM 744 C C . GLU A 1 99 ? -13.704 16.700 5.472 1.00 94.62 99 GLU A C 1
ATOM 746 O O . GLU A 1 99 ? -14.495 17.462 6.027 1.00 94.62 99 GLU A O 1
ATOM 751 N N . HIS A 1 100 ? -13.908 15.379 5.422 1.00 92.31 100 HIS A N 1
ATOM 752 C CA . HIS A 1 100 ? -15.176 14.738 5.806 1.00 92.31 100 HIS A CA 1
ATOM 753 C C . HIS A 1 100 ? -15.178 14.094 7.200 1.00 92.31 100 HIS A C 1
ATOM 755 O O . HIS A 1 100 ? -16.228 13.729 7.718 1.00 92.31 100 HIS A O 1
ATOM 761 N N . GLY A 1 101 ? -14.018 13.926 7.836 1.00 81.81 101 GLY A N 1
ATOM 762 C CA . GLY A 1 101 ? -13.885 13.212 9.112 1.00 81.81 101 GLY A CA 1
ATOM 763 C C . GLY A 1 101 ? -14.310 14.009 10.348 1.00 81.81 101 GLY A C 1
ATOM 764 O O . GLY A 1 101 ? -14.197 13.500 11.461 1.00 81.81 101 GLY A O 1
ATOM 765 N N . SER A 1 102 ? -14.751 15.256 10.168 1.00 73.50 102 SER A N 1
ATOM 766 C CA . SER A 1 102 ? -15.201 16.149 11.245 1.00 73.50 102 SER A CA 1
ATOM 767 C C . SER A 1 102 ? -16.725 16.315 11.334 1.00 73.50 102 SER A C 1
ATOM 769 O O . SER A 1 102 ? -17.194 17.008 12.241 1.00 73.50 102 SER A O 1
ATOM 771 N N . GLU A 1 103 ? -17.475 15.685 10.421 1.00 53.28 103 GLU A N 1
ATOM 772 C CA . GLU A 1 103 ? -18.946 15.703 10.356 1.00 53.28 103 GLU A CA 1
ATOM 773 C C . GLU A 1 103 ? -19.616 14.655 11.262 1.00 53.28 103 GLU A C 1
ATOM 775 O O . GLU A 1 103 ? -19.115 13.509 11.353 1.00 53.28 103 GLU A O 1
#

pLDDT: mean 93.67, std 7.48, range [53.28, 98.69]